Protein AF-A0A199W9S8-F1 (afdb_monomer_lite)

InterPro domains:
  IPR004839 Aminotransferase, class I/classII, large domain [PF00155] (69-125)
  IPR015421 Pyridoxal phosphate-dependent transferase, major domain [G3DSA:3.40.640.10] (57-126)
  IPR015424 Pyridoxal phosphate-dependent transferase [SSF53383] (62-125)
  IPR050087 8-amino-7-oxononanoate synthase class-II [PTHR13693] (59-125)

Secondary structure (DSSP, 8-state):
-HHHHHHHHHHHHHHHHHHHH-TTHHHHHHHHHHHHHHHHHHHSPPP--------GGG-HHHHHHHHTT---S-TTTTT--HHHHHHHHHHHHHHT-S-----SSHHHHHHHHHHHH--TT-----

Radius of gyration: 25.1 Å; chains: 1; bounding box: 49×41×70 Å

Sequence (126 aa):
MMSALMNMTTALRDWVSALYDAPPTRHLVVEALLIVVILFQLTRKSYKPPKRPLTEKGSCIGSLEKYGVGSCGPRGFYGTIDVHLDCETKIAKF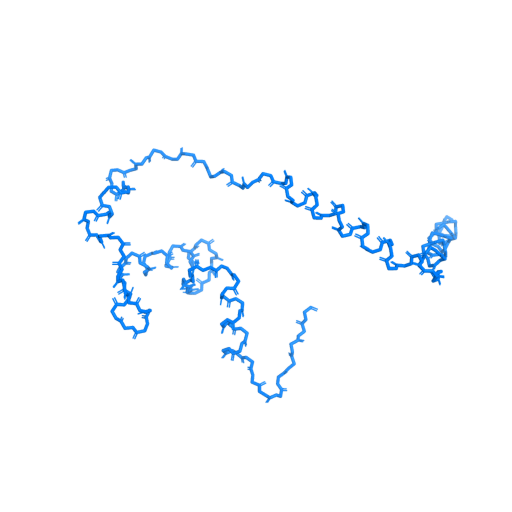LGTPDSILYSYGISAIFSVIPAFCKKGDIIVA

Foldseek 3Di:
DVVVVVVVVVVVVVVVVVCCPDPPRNVVVVVVVVVVVVVVVVPDDDDDDDDDPQDPCRDPVNCCVVQNPAQPDDPVPSRDDPVQQVVQVVVCVVVVHPTGHDDPDPVVCVVVVCVVPDDPPDDDDD

Organism: Ananas comosus (NCBI:txid4615)

Structure (mmCIF, N/CA/C/O backbone):
data_AF-A0A199W9S8-F1
#
_entry.id   AF-A0A199W9S8-F1
#
loop_
_atom_site.group_PDB
_atom_site.id
_atom_site.type_symbol
_atom_site.label_atom_id
_atom_site.label_alt_id
_atom_site.label_comp_id
_atom_site.label_asym_id
_atom_site.label_entity_id
_atom_site.label_seq_id
_atom_site.pdbx_PDB_ins_code
_atom_site.Cartn_x
_atom_site.Cartn_y
_atom_site.Cartn_z
_atom_site.occupancy
_atom_site.B_iso_or_equiv
_atom_site.auth_seq_id
_atom_site.auth_comp_id
_atom_site.auth_asym_id
_atom_site.auth_atom_id
_atom_site.pdbx_PDB_model_num
ATOM 1 N N . MET A 1 1 ? 2.255 24.447 -48.659 1.00 54.56 1 MET A N 1
ATOM 2 C CA . MET A 1 1 ? 2.181 24.718 -47.204 1.00 54.56 1 MET A CA 1
ATOM 3 C C . MET A 1 1 ? 2.802 23.601 -46.353 1.00 54.56 1 MET A C 1
ATOM 5 O O . MET A 1 1 ? 3.578 23.925 -45.468 1.00 54.56 1 MET A O 1
ATOM 9 N N . MET A 1 2 ? 2.575 22.308 -46.650 1.00 57.16 2 MET A N 1
ATOM 10 C CA . MET A 1 2 ? 3.177 21.179 -45.901 1.00 57.16 2 MET A CA 1
ATOM 11 C C . MET A 1 2 ? 4.716 21.085 -45.945 1.00 57.16 2 MET A C 1
ATOM 13 O O . MET A 1 2 ? 5.311 20.714 -44.944 1.00 57.16 2 MET A O 1
ATOM 17 N N . SER A 1 3 ? 5.381 21.465 -47.044 1.00 59.81 3 SER A N 1
ATOM 18 C CA . SER A 1 3 ? 6.852 21.361 -47.154 1.00 59.81 3 SER A CA 1
ATOM 19 C C . SER A 1 3 ? 7.614 22.328 -46.230 1.00 59.81 3 SER A C 1
ATOM 21 O O . SER A 1 3 ? 8.635 21.951 -45.668 1.00 59.81 3 SER A O 1
ATOM 23 N N . ALA A 1 4 ? 7.090 23.536 -45.991 1.00 66.50 4 ALA A N 1
ATOM 24 C CA . ALA A 1 4 ? 7.704 24.492 -45.065 1.00 66.50 4 ALA A CA 1
ATOM 25 C C . ALA A 1 4 ? 7.598 24.025 -43.602 1.00 66.50 4 ALA A C 1
ATOM 27 O O . ALA A 1 4 ? 8.540 24.178 -42.831 1.00 66.50 4 ALA A O 1
ATOM 28 N N . LEU A 1 5 ? 6.472 23.396 -43.245 1.00 60.00 5 LEU A N 1
ATOM 29 C CA . LEU A 1 5 ? 6.265 22.802 -41.925 1.00 60.00 5 LEU A CA 1
ATOM 30 C C . LEU A 1 5 ? 7.184 21.589 -41.717 1.00 60.00 5 LEU A C 1
ATOM 32 O O . LEU A 1 5 ? 7.808 21.462 -40.670 1.00 60.00 5 LEU A O 1
ATOM 36 N N . MET A 1 6 ? 7.325 20.744 -42.742 1.00 65.50 6 MET A N 1
ATOM 37 C CA . MET A 1 6 ? 8.177 19.555 -42.698 1.00 65.50 6 MET A CA 1
ATOM 38 C C . MET A 1 6 ? 9.660 19.932 -42.556 1.00 65.50 6 MET A C 1
ATOM 40 O O . MET A 1 6 ? 10.337 19.385 -41.690 1.00 65.50 6 MET A O 1
ATOM 44 N N . ASN A 1 7 ? 10.122 20.956 -43.282 1.00 69.75 7 ASN A N 1
ATOM 45 C CA . ASN A 1 7 ? 11.484 21.490 -43.160 1.00 69.75 7 ASN A CA 1
ATOM 46 C C . ASN A 1 7 ? 11.756 22.123 -41.789 1.00 69.75 7 ASN A C 1
ATOM 48 O O . ASN A 1 7 ? 12.857 22.012 -41.256 1.00 69.75 7 ASN A O 1
ATOM 52 N N . MET A 1 8 ? 10.753 22.775 -41.197 1.00 69.69 8 MET A N 1
ATOM 53 C CA . MET A 1 8 ? 10.871 23.337 -39.853 1.00 69.69 8 MET A CA 1
ATOM 54 C C . MET A 1 8 ? 10.956 22.229 -38.797 1.00 69.69 8 MET A C 1
ATOM 56 O O . MET A 1 8 ? 11.759 22.328 -37.875 1.00 69.69 8 MET A O 1
ATOM 60 N N . THR A 1 9 ? 10.197 21.140 -38.958 1.00 68.44 9 THR A N 1
ATOM 61 C CA . THR A 1 9 ? 10.270 19.981 -38.054 1.00 68.44 9 THR A CA 1
ATOM 62 C C . THR A 1 9 ? 11.562 19.180 -38.198 1.00 68.44 9 THR A C 1
ATOM 64 O O . THR A 1 9 ? 12.089 18.717 -37.188 1.00 68.44 9 THR A O 1
ATOM 67 N N . THR A 1 10 ? 12.106 19.035 -39.413 1.00 70.88 10 THR A N 1
ATOM 68 C CA . THR A 1 10 ? 13.396 18.361 -39.623 1.00 70.88 10 THR A CA 1
ATOM 69 C C . THR A 1 10 ? 14.541 19.216 -39.106 1.00 70.88 10 THR A C 1
ATOM 71 O O . THR A 1 10 ? 15.365 18.703 -38.367 1.00 70.88 10 THR A O 1
ATOM 74 N N . ALA A 1 11 ? 14.527 20.531 -39.348 1.00 72.81 11 ALA A N 1
ATOM 75 C CA . ALA A 1 11 ? 15.520 21.439 -38.779 1.00 72.81 11 ALA A CA 1
ATOM 76 C C . ALA A 1 11 ? 15.501 21.411 -37.2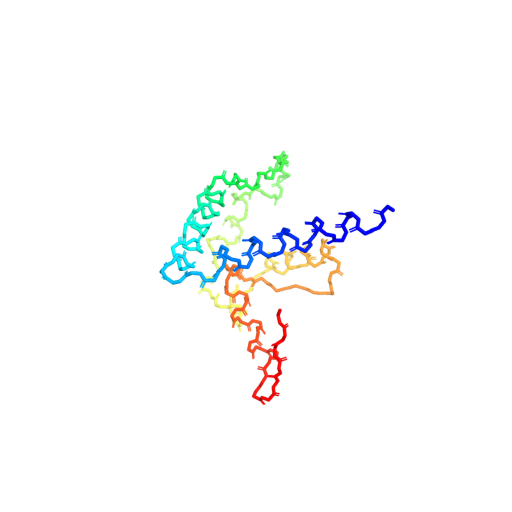44 1.00 72.81 11 ALA A C 1
ATOM 78 O O . ALA A 1 11 ? 16.550 21.347 -36.612 1.00 72.81 11 ALA A O 1
ATOM 79 N N . LEU A 1 12 ? 14.317 21.394 -36.625 1.00 71.31 12 LEU A N 1
ATOM 80 C CA . LEU A 1 12 ? 14.209 21.287 -35.172 1.00 71.31 12 LEU A CA 1
ATOM 81 C C . LEU A 1 12 ? 14.759 19.947 -34.662 1.00 71.31 12 LEU A C 1
ATOM 83 O O . LEU A 1 12 ? 15.473 19.913 -33.665 1.00 71.31 12 LEU A O 1
ATOM 87 N N . ARG A 1 13 ? 14.452 18.850 -35.362 1.00 71.38 13 ARG A N 1
ATOM 88 C CA . ARG A 1 13 ? 14.960 17.510 -35.049 1.00 71.38 13 ARG A CA 1
ATOM 89 C C . ARG A 1 13 ? 16.480 17.443 -35.166 1.00 71.38 13 ARG A C 1
ATOM 91 O O . ARG A 1 13 ? 17.098 16.892 -34.265 1.00 71.38 13 ARG A O 1
ATOM 98 N N . ASP A 1 14 ? 17.047 18.038 -36.210 1.00 73.38 14 ASP A N 1
ATOM 99 C CA . ASP A 1 14 ? 18.483 18.041 -36.493 1.00 73.38 14 ASP A CA 1
ATOM 100 C C . ASP A 1 14 ? 19.255 18.871 -35.458 1.00 73.38 14 ASP A C 1
ATOM 102 O O . ASP A 1 14 ? 20.302 18.447 -34.967 1.00 73.38 14 ASP A O 1
ATOM 106 N N . TRP A 1 15 ? 18.701 20.014 -35.041 1.00 66.69 15 TRP A N 1
ATOM 107 C CA . TRP A 1 15 ? 19.241 20.810 -33.935 1.00 66.69 15 TRP A CA 1
ATOM 108 C C . TRP A 1 15 ? 19.156 20.074 -32.595 1.00 66.69 15 TRP A C 1
ATOM 110 O O . TRP A 1 15 ? 20.112 20.096 -31.821 1.00 66.69 15 TRP A O 1
ATOM 120 N N . VAL A 1 16 ? 18.045 19.385 -32.323 1.00 67.31 16 VAL A N 1
ATOM 121 C CA . VAL A 1 16 ? 17.873 18.580 -31.104 1.00 67.31 16 VAL A CA 1
ATOM 122 C C . VAL A 1 16 ? 18.824 17.383 -31.100 1.00 67.31 16 VAL A C 1
ATOM 124 O O . VAL A 1 16 ? 19.431 17.105 -30.068 1.00 67.31 16 VAL A O 1
ATOM 127 N N . SER A 1 17 ? 19.014 16.705 -32.235 1.00 64.38 17 SER A N 1
ATOM 128 C CA . SER A 1 17 ? 19.970 15.602 -32.346 1.00 64.38 17 SER A CA 1
ATOM 129 C C . SER A 1 17 ? 21.414 16.081 -32.278 1.00 64.38 17 SER A C 1
ATOM 131 O O . SER A 1 17 ? 22.222 15.393 -31.676 1.00 64.38 17 SER A O 1
ATOM 133 N N . ALA A 1 18 ? 21.745 17.264 -32.801 1.00 66.50 18 ALA A N 1
ATOM 134 C CA . ALA A 1 18 ? 23.082 17.847 -32.670 1.00 66.50 18 ALA A CA 1
ATOM 135 C C . ALA A 1 18 ? 23.396 18.260 -31.222 1.00 66.50 18 ALA A C 1
ATOM 137 O O . ALA A 1 18 ? 24.511 18.052 -30.745 1.00 66.50 18 ALA A O 1
ATOM 138 N N . LEU A 1 19 ? 22.399 18.780 -30.496 1.00 59.41 19 LEU A N 1
ATOM 139 C CA . LEU A 1 19 ? 22.496 19.025 -29.054 1.00 59.41 19 LEU A CA 1
ATOM 140 C C . LEU A 1 19 ? 22.634 17.710 -28.277 1.00 59.41 19 LEU A C 1
ATOM 142 O O . LEU A 1 19 ? 23.360 17.640 -27.284 1.00 59.41 19 LEU A O 1
ATOM 146 N N . TYR A 1 20 ? 21.943 16.668 -28.750 1.00 60.47 20 TYR A N 1
ATOM 147 C CA . TYR A 1 20 ? 22.085 15.325 -28.232 1.00 60.47 20 TYR A CA 1
ATOM 148 C C . TYR A 1 20 ? 23.442 14.743 -28.617 1.00 60.47 20 TYR A C 1
ATOM 150 O O . TYR A 1 20 ? 23.924 13.997 -27.806 1.00 60.47 20 TYR A O 1
ATOM 158 N N . ASP A 1 21 ? 24.113 15.054 -29.735 1.00 62.09 21 ASP A N 1
ATOM 159 C CA . ASP A 1 21 ? 25.205 14.200 -30.230 1.00 62.09 21 ASP A CA 1
ATOM 160 C C . ASP A 1 21 ? 26.627 14.405 -29.655 1.00 62.09 21 ASP A C 1
ATOM 162 O O . ASP A 1 21 ? 27.479 13.524 -29.798 1.00 62.09 21 ASP A O 1
ATOM 166 N N . ALA A 1 22 ? 26.891 15.484 -28.913 1.00 58.56 22 ALA A N 1
ATOM 167 C CA . ALA A 1 22 ? 28.236 15.817 -28.415 1.00 58.56 22 ALA A CA 1
ATOM 168 C C . ALA A 1 22 ? 28.613 15.154 -27.054 1.00 58.56 22 ALA A C 1
ATOM 170 O O . ALA A 1 22 ? 27.912 15.353 -26.055 1.00 58.56 22 ALA A O 1
ATOM 171 N N . PRO A 1 23 ? 29.735 14.404 -26.945 1.00 54.25 23 PRO A N 1
ATOM 172 C CA . PRO A 1 23 ? 30.319 13.990 -25.659 1.00 54.25 23 PRO A CA 1
ATOM 173 C C . PRO A 1 23 ? 31.341 15.056 -25.205 1.00 54.25 23 PRO A C 1
ATOM 175 O O . PRO A 1 23 ? 32.243 15.350 -25.988 1.00 54.25 23 PRO A O 1
ATOM 178 N N . PRO A 1 24 ? 31.230 15.708 -24.021 1.00 58.00 24 PRO A N 1
ATOM 179 C CA . PRO A 1 24 ? 30.727 15.263 -22.711 1.00 58.00 24 PRO A CA 1
ATOM 180 C C . PRO A 1 24 ? 29.398 15.925 -22.280 1.00 58.00 24 PRO A C 1
ATOM 182 O O . PRO A 1 24 ? 29.008 15.889 -21.112 1.00 58.00 24 PRO A O 1
ATOM 185 N N . THR A 1 25 ? 28.693 16.555 -23.217 1.00 62.12 25 THR A N 1
ATOM 186 C CA . THR A 1 25 ? 27.561 17.449 -22.949 1.00 62.12 25 THR A CA 1
ATOM 187 C C . THR A 1 25 ? 26.253 16.707 -22.666 1.00 62.12 25 THR A C 1
ATOM 189 O O . THR A 1 25 ? 25.457 17.194 -21.870 1.00 62.12 25 THR A O 1
ATOM 192 N N . ARG A 1 26 ? 26.033 15.501 -23.219 1.00 67.81 26 ARG A N 1
ATOM 193 C CA . ARG A 1 26 ? 24.802 14.708 -22.979 1.00 67.81 26 ARG A CA 1
ATOM 194 C C . ARG A 1 26 ? 24.523 14.422 -21.506 1.00 67.81 26 ARG A C 1
ATOM 196 O O . ARG A 1 26 ? 23.411 14.640 -21.039 1.00 67.81 26 ARG A O 1
ATOM 203 N N . HIS A 1 27 ? 25.525 13.913 -20.790 1.00 70.12 27 HIS A N 1
ATOM 204 C CA . HIS A 1 27 ? 25.365 13.516 -19.391 1.00 70.12 27 HIS A CA 1
ATOM 205 C C . HIS A 1 27 ? 25.080 14.738 -18.516 1.00 70.12 27 HIS A C 1
ATOM 207 O O . HIS A 1 27 ? 24.140 14.726 -17.731 1.00 70.12 27 HIS A O 1
ATOM 213 N N . LEU A 1 28 ? 25.824 15.827 -18.737 1.00 72.50 28 LEU A N 1
ATOM 214 C CA . LEU A 1 28 ? 25.653 17.087 -18.013 1.00 72.50 28 LEU A CA 1
ATOM 215 C C . LEU A 1 28 ? 24.296 17.744 -18.296 1.00 72.50 28 LEU A C 1
ATOM 217 O O . LEU A 1 28 ? 23.690 18.305 -17.389 1.00 72.50 28 LEU A O 1
ATOM 221 N N . VAL A 1 29 ? 23.790 17.652 -19.529 1.00 79.69 29 VAL A N 1
ATOM 222 C CA . VAL A 1 29 ? 22.463 18.172 -19.893 1.00 79.69 29 VAL A CA 1
ATOM 223 C C . VAL A 1 29 ? 21.351 17.358 -19.230 1.00 79.69 29 VAL A C 1
ATOM 225 O O . VAL A 1 29 ? 20.426 17.946 -18.672 1.00 79.69 29 VAL A O 1
ATOM 228 N N . VAL A 1 30 ? 21.438 16.023 -19.241 1.00 79.00 30 VAL A N 1
ATOM 229 C CA . VAL A 1 30 ? 20.450 15.154 -18.573 1.00 79.00 30 VAL A CA 1
ATOM 230 C C . VAL A 1 30 ? 20.476 15.359 -17.058 1.00 79.00 30 VAL A C 1
ATOM 232 O O . VAL A 1 30 ? 19.421 15.464 -16.436 1.00 79.00 30 VAL A O 1
ATOM 235 N N . GLU A 1 31 ? 21.664 15.474 -16.468 1.00 81.12 31 GLU A N 1
ATOM 236 C CA . GLU A 1 31 ? 21.854 15.708 -15.036 1.00 81.12 31 GLU A CA 1
ATOM 237 C C . GLU A 1 31 ? 21.338 17.090 -14.608 1.00 81.12 31 GLU A C 1
ATOM 239 O O . GLU A 1 31 ? 20.583 17.192 -13.642 1.00 81.12 31 GLU A O 1
ATOM 244 N N . ALA A 1 32 ? 21.630 18.145 -15.376 1.00 85.94 32 ALA A N 1
ATOM 245 C CA . ALA A 1 32 ? 21.085 19.479 -15.130 1.00 85.94 32 ALA A CA 1
ATOM 246 C C . ALA A 1 32 ? 19.552 19.505 -15.253 1.00 85.94 32 ALA A C 1
ATOM 248 O O . ALA A 1 32 ? 18.874 20.112 -14.423 1.00 85.94 32 ALA A O 1
ATOM 249 N N . LEU A 1 33 ? 18.986 18.810 -16.244 1.00 87.25 33 LEU A N 1
ATOM 250 C CA . LEU A 1 33 ? 17.537 18.716 -16.426 1.00 87.25 33 LEU A CA 1
ATOM 251 C C . LEU A 1 33 ? 16.881 17.941 -15.274 1.00 87.25 33 LEU A C 1
ATOM 253 O O . LEU A 1 33 ? 15.853 18.377 -14.755 1.00 87.25 33 LEU A O 1
ATOM 257 N N . LEU A 1 34 ? 17.500 16.851 -14.810 1.00 86.12 34 LEU A N 1
ATOM 258 C CA . LEU A 1 34 ? 17.064 16.115 -13.620 1.00 86.12 34 LEU A CA 1
ATOM 259 C C . LEU A 1 34 ? 17.092 16.993 -12.368 1.00 86.12 34 LEU A C 1
ATOM 261 O O . LEU A 1 34 ? 16.108 17.010 -11.633 1.00 86.12 34 LEU A O 1
ATOM 265 N N . ILE A 1 35 ? 18.161 17.760 -12.142 1.00 88.38 35 ILE A N 1
ATOM 266 C CA . ILE A 1 35 ? 18.257 18.679 -10.998 1.00 88.38 35 ILE A CA 1
ATOM 267 C C . ILE A 1 35 ? 17.149 19.737 -11.059 1.00 88.38 35 ILE A C 1
ATOM 269 O O . ILE A 1 35 ? 16.480 19.981 -10.054 1.00 88.38 35 ILE A O 1
ATOM 273 N N . VAL A 1 36 ? 16.890 20.320 -12.234 1.00 91.88 36 VAL A N 1
ATOM 274 C CA . VAL A 1 36 ? 15.800 21.292 -12.429 1.00 91.88 36 VAL A CA 1
ATOM 275 C C . VAL A 1 36 ? 14.436 20.660 -12.146 1.00 91.88 36 VAL A C 1
ATOM 277 O O . VAL A 1 36 ? 13.623 21.251 -11.433 1.00 91.88 36 VAL A O 1
ATOM 280 N N . VAL A 1 37 ? 14.183 19.446 -12.643 1.00 89.81 37 VAL A N 1
ATOM 281 C CA . VAL A 1 37 ? 12.927 18.727 -12.388 1.00 89.81 37 VAL A CA 1
ATOM 282 C C . VAL A 1 37 ? 12.794 18.354 -10.914 1.00 89.81 37 VAL A C 1
ATOM 284 O O . VAL A 1 37 ? 11.707 18.497 -10.368 1.00 89.81 37 VAL A O 1
ATOM 287 N N . ILE A 1 38 ? 13.861 17.929 -10.236 1.00 90.06 38 ILE A N 1
ATOM 288 C CA . ILE A 1 38 ? 13.834 17.615 -8.800 1.00 90.06 38 ILE A CA 1
ATOM 289 C C . ILE A 1 38 ? 13.528 18.876 -7.992 1.00 90.06 38 ILE A C 1
ATOM 291 O O . ILE A 1 38 ? 12.624 18.849 -7.161 1.00 90.06 38 ILE A O 1
ATOM 295 N N . LEU A 1 39 ? 14.198 19.997 -8.269 1.00 89.12 39 LEU A N 1
ATOM 296 C CA . LEU A 1 39 ? 13.899 21.282 -7.628 1.00 89.12 39 LEU A CA 1
ATOM 297 C C . LEU A 1 39 ? 12.446 21.715 -7.889 1.00 89.12 39 LEU A C 1
ATOM 299 O O . LEU A 1 39 ? 11.752 22.176 -6.981 1.00 89.12 39 LEU A O 1
ATOM 303 N N . PHE A 1 40 ? 11.938 21.495 -9.100 1.00 89.06 40 PHE A N 1
ATOM 304 C CA . PHE A 1 40 ? 10.537 21.741 -9.431 1.00 89.06 40 PHE A CA 1
ATOM 305 C C . PHE A 1 40 ? 9.574 20.798 -8.684 1.00 89.06 40 PHE A C 1
ATOM 307 O O . PHE A 1 40 ? 8.549 21.232 -8.164 1.00 89.06 40 PHE A O 1
ATOM 314 N N . GLN A 1 41 ? 9.903 19.512 -8.563 1.00 86.44 41 GLN A N 1
ATOM 315 C CA . GLN A 1 41 ? 9.105 18.541 -7.812 1.00 86.44 41 GLN A CA 1
ATOM 316 C C . GLN A 1 41 ? 9.087 18.866 -6.315 1.00 86.44 41 GLN A C 1
ATOM 318 O O . GLN A 1 41 ? 8.025 18.791 -5.700 1.00 86.44 41 GLN A O 1
ATOM 323 N N . LEU A 1 42 ? 10.220 19.291 -5.746 1.00 85.06 42 LEU A N 1
ATOM 324 C CA . LEU A 1 42 ? 10.335 19.703 -4.343 1.00 85.06 42 LEU A CA 1
ATOM 325 C C . LEU A 1 42 ? 9.527 20.972 -4.030 1.00 85.06 42 LEU A C 1
ATOM 327 O O . LEU A 1 42 ? 9.104 21.163 -2.891 1.00 85.06 42 LEU A O 1
ATOM 331 N N . THR A 1 43 ? 9.274 21.829 -5.024 1.00 84.81 43 THR A N 1
ATOM 332 C CA . THR A 1 43 ? 8.473 23.055 -4.852 1.00 84.81 43 THR A CA 1
ATOM 333 C C . THR A 1 43 ? 6.970 22.841 -5.044 1.00 84.81 43 THR A C 1
ATOM 335 O O . THR A 1 43 ? 6.179 23.719 -4.676 1.00 84.81 43 THR A O 1
ATOM 338 N N . ARG A 1 44 ? 6.526 21.677 -5.548 1.00 84.06 44 ARG A N 1
ATOM 339 C CA . ARG A 1 44 ? 5.091 21.371 -5.632 1.00 84.06 44 ARG A CA 1
ATOM 340 C C . ARG A 1 44 ? 4.514 21.213 -4.226 1.00 84.06 44 ARG A C 1
ATOM 342 O O . ARG A 1 44 ? 4.872 20.310 -3.476 1.00 84.06 44 ARG A O 1
ATOM 349 N N . LYS A 1 45 ? 3.572 22.086 -3.865 1.00 74.12 45 LYS A N 1
ATOM 350 C CA . LYS A 1 45 ? 2.842 21.971 -2.597 1.00 74.12 45 LYS A CA 1
ATOM 351 C C . LYS A 1 45 ? 2.026 20.678 -2.596 1.00 74.12 45 LYS A C 1
ATOM 353 O O . LYS A 1 45 ? 1.268 20.426 -3.529 1.00 74.12 45 LYS A O 1
ATOM 358 N N . SER A 1 46 ? 2.162 19.896 -1.527 1.00 77.50 46 SER A N 1
ATOM 359 C CA . SER A 1 46 ? 1.346 18.700 -1.317 1.00 77.50 46 SER A CA 1
ATOM 360 C C . SER A 1 46 ? -0.139 19.065 -1.296 1.00 77.50 46 SER A C 1
ATOM 362 O O . SER A 1 46 ? -0.522 20.120 -0.773 1.00 77.50 46 SER A O 1
ATOM 364 N N . TYR A 1 47 ? -0.968 18.206 -1.889 1.00 79.88 47 TYR A N 1
ATOM 365 C CA . TYR A 1 47 ? -2.412 18.392 -1.939 1.00 79.88 47 TYR A CA 1
ATOM 366 C C . TYR A 1 47 ? -2.967 18.587 -0.523 1.00 79.88 47 TYR A C 1
ATOM 368 O O . TYR A 1 47 ? -2.744 17.765 0.366 1.00 79.88 47 TYR A O 1
ATOM 376 N N . LYS A 1 48 ? -3.689 19.690 -0.307 1.00 80.62 48 LYS A N 1
ATOM 377 C CA . LYS A 1 48 ? -4.356 19.968 0.967 1.00 80.62 48 LYS A CA 1
ATOM 378 C C . LYS A 1 48 ? -5.825 19.576 0.836 1.00 80.62 48 LYS A C 1
ATOM 380 O O . LYS A 1 48 ? -6.546 20.257 0.106 1.00 80.62 48 LYS A O 1
ATOM 385 N N . PRO A 1 49 ? -6.283 18.509 1.511 1.00 75.06 49 PRO A N 1
ATOM 386 C CA . PRO A 1 49 ? -7.680 18.121 1.440 1.00 75.06 49 PRO A CA 1
ATOM 387 C C . PRO A 1 49 ? -8.577 19.215 2.048 1.00 75.06 49 PRO A C 1
ATOM 389 O O . PRO A 1 49 ? -8.164 19.902 2.991 1.00 75.06 49 PRO A O 1
ATOM 392 N N . PRO A 1 50 ? -9.808 19.391 1.537 1.00 79.06 50 PRO A N 1
ATOM 393 C CA . PRO A 1 50 ? -10.763 20.331 2.110 1.00 79.06 50 PRO A CA 1
ATOM 394 C C . PRO A 1 50 ? -11.101 19.931 3.554 1.00 79.06 50 PRO A C 1
ATOM 396 O O . PRO A 1 50 ? -11.398 18.767 3.831 1.00 79.06 50 PRO A O 1
ATOM 399 N N . LYS A 1 51 ? -11.064 20.897 4.481 1.00 69.31 51 LYS A N 1
ATOM 400 C CA . LYS A 1 51 ? -11.405 20.678 5.894 1.00 69.31 51 LYS A CA 1
ATOM 401 C C . LYS A 1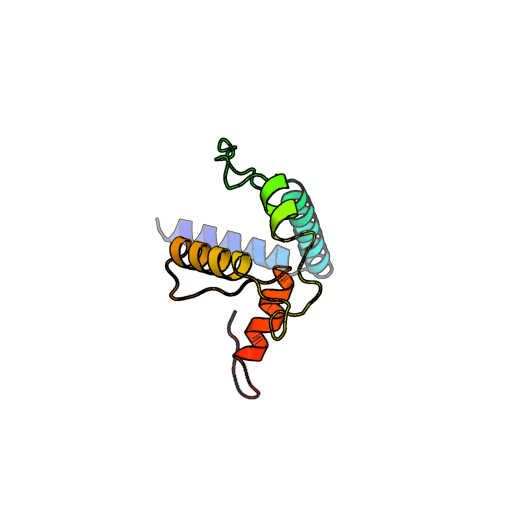 51 ? -12.909 20.439 6.012 1.00 69.31 51 LYS A C 1
ATOM 403 O O . LYS A 1 51 ? -13.695 21.375 5.908 1.00 69.31 51 LYS A O 1
ATOM 408 N N . ARG A 1 52 ? -13.310 19.186 6.206 1.00 68.69 52 ARG A N 1
ATOM 409 C CA . ARG A 1 52 ? -14.696 18.830 6.534 1.00 68.69 52 ARG A CA 1
ATOM 410 C C . ARG A 1 52 ? -14.873 18.944 8.054 1.00 68.69 52 ARG A C 1
ATOM 412 O O . ARG A 1 52 ? -13.934 18.580 8.767 1.00 68.69 52 ARG A O 1
ATOM 419 N N . PRO A 1 53 ? -16.014 19.440 8.568 1.00 65.19 53 PRO A N 1
ATOM 420 C CA . PRO A 1 53 ? -16.285 19.374 9.999 1.00 65.19 53 PRO A CA 1
ATOM 421 C C . PRO A 1 53 ? -16.232 17.904 10.422 1.00 65.19 53 PRO A C 1
ATOM 423 O O . PRO A 1 53 ? -16.834 17.048 9.771 1.00 65.19 53 PRO A O 1
ATOM 426 N N . LEU A 1 54 ? -15.446 17.609 11.459 1.00 63.41 54 LEU A N 1
ATOM 427 C CA . LEU A 1 54 ? -15.302 16.262 11.998 1.00 63.41 54 LEU A CA 1
ATOM 428 C C . LEU A 1 54 ? -16.677 15.831 12.506 1.00 63.41 54 LEU A C 1
ATOM 430 O O . LEU A 1 54 ? -17.126 16.285 13.553 1.00 63.41 54 LEU A O 1
ATOM 434 N N . THR A 1 55 ? -17.377 14.996 1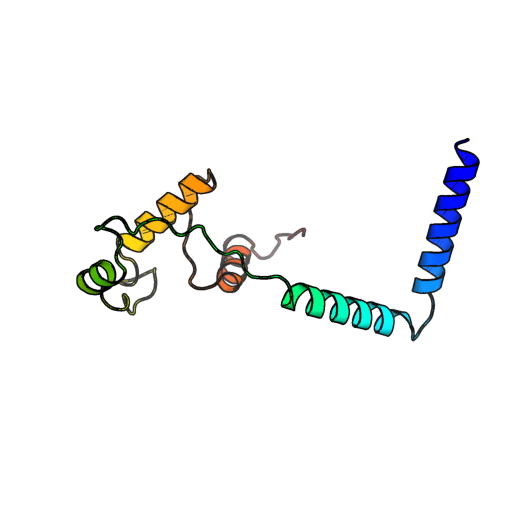1.742 1.00 57.38 55 THR A N 1
ATOM 435 C CA . THR A 1 55 ? -18.568 14.312 12.239 1.00 57.38 55 THR A CA 1
ATOM 436 C C . THR A 1 55 ? -18.152 13.574 13.511 1.00 57.38 55 THR A C 1
ATOM 438 O O . THR A 1 55 ? -17.120 12.909 13.513 1.00 57.38 55 THR A O 1
ATOM 441 N N . GLU A 1 56 ? -18.922 13.703 14.587 1.00 56.50 56 GLU A N 1
ATOM 442 C CA . GLU A 1 56 ? -18.598 13.286 15.966 1.00 56.50 56 GLU A CA 1
ATOM 443 C C . GLU A 1 56 ? -18.076 11.832 16.099 1.00 56.50 56 GLU A C 1
ATOM 445 O O . GLU A 1 56 ? -17.318 11.511 17.007 1.00 56.50 56 GLU A O 1
ATOM 450 N N . LYS A 1 57 ? -18.384 10.963 15.123 1.00 52.91 57 LYS A N 1
ATOM 451 C CA . LYS A 1 57 ? -17.906 9.570 15.010 1.00 52.91 57 LYS A CA 1
ATOM 452 C C . LYS A 1 57 ? -16.490 9.390 14.426 1.00 52.91 57 LYS A C 1
ATOM 454 O O . LYS A 1 57 ? -15.989 8.272 14.417 1.00 52.91 57 LYS A O 1
ATOM 459 N N . GLY A 1 58 ? -15.856 10.446 13.915 1.00 57.22 58 GLY A N 1
ATOM 460 C CA . GLY A 1 58 ? -14.560 10.418 13.215 1.00 57.22 58 GLY A CA 1
ATOM 461 C C . GLY A 1 58 ? -13.455 11.235 13.891 1.00 57.22 58 GLY A C 1
ATOM 462 O O . GLY A 1 58 ? -12.492 11.619 13.231 1.00 57.22 58 GLY A O 1
ATOM 463 N N . SER A 1 59 ? -13.603 11.554 15.179 1.00 72.81 59 SER A N 1
ATOM 464 C CA . SER A 1 59 ? -12.549 12.222 15.947 1.00 72.81 59 SER A CA 1
ATOM 465 C C . SER A 1 59 ? -11.340 11.295 16.106 1.00 72.81 59 SER A C 1
ATOM 467 O O . SER A 1 59 ? -11.494 10.119 16.446 1.00 72.81 59 SER A O 1
ATOM 469 N N . CYS A 1 60 ? -10.128 11.828 15.907 1.00 80.94 60 CYS A N 1
ATOM 470 C CA . CYS A 1 60 ? -8.883 11.105 16.185 1.00 80.94 60 CYS A CA 1
ATOM 471 C C . CYS A 1 60 ? -8.876 10.531 17.610 1.00 80.94 60 CYS A C 1
ATOM 473 O O . CYS A 1 60 ? -8.372 9.434 17.817 1.00 80.94 60 CYS A O 1
ATOM 475 N N . ILE A 1 61 ? -9.489 11.244 18.563 1.00 86.81 61 ILE A N 1
ATOM 476 C CA . ILE A 1 61 ? -9.596 10.832 19.967 1.00 86.81 61 ILE A CA 1
ATOM 477 C C . ILE A 1 61 ? -10.444 9.564 20.093 1.00 86.81 61 ILE A C 1
ATOM 479 O O . ILE A 1 61 ? -9.965 8.576 20.631 1.00 86.81 61 ILE A O 1
ATOM 483 N N . GLY A 1 62 ? -11.646 9.538 19.508 1.00 88.00 62 GLY A N 1
ATOM 484 C CA . GLY A 1 62 ? -12.518 8.359 19.574 1.00 88.00 62 GLY A CA 1
ATOM 485 C C . GLY A 1 62 ? -11.925 7.129 18.876 1.00 88.00 62 GLY A C 1
ATOM 486 O O . GLY A 1 62 ? -12.139 5.999 19.308 1.00 88.00 62 GLY A O 1
ATOM 487 N N . SER A 1 63 ? -11.122 7.336 17.825 1.00 87.38 63 SER A N 1
ATOM 488 C CA . SER A 1 63 ? -10.374 6.239 17.193 1.00 87.38 63 SER A CA 1
ATOM 489 C C . SER A 1 63 ? -9.273 5.707 18.111 1.00 87.38 63 SER A C 1
ATOM 491 O O . SER A 1 63 ? -9.099 4.495 18.204 1.00 87.38 63 SER A O 1
ATOM 493 N N . LEU A 1 64 ? -8.566 6.592 18.818 1.00 89.81 64 LEU A N 1
ATOM 494 C CA . LEU A 1 64 ? -7.514 6.217 19.762 1.00 89.81 64 LEU A CA 1
ATOM 495 C C . LEU A 1 64 ? -8.080 5.510 21.002 1.00 89.81 64 LEU A C 1
ATOM 497 O O . LEU A 1 64 ? -7.495 4.540 21.467 1.00 89.81 64 LEU A O 1
ATOM 501 N N . GLU A 1 65 ? -9.232 5.954 21.507 1.00 91.94 65 GLU A N 1
ATOM 502 C CA . GLU A 1 65 ? -9.929 5.318 22.633 1.00 91.94 65 GLU A CA 1
ATOM 503 C C . GLU A 1 65 ? -10.425 3.911 22.279 1.00 91.94 65 GLU A C 1
ATOM 505 O O . GLU A 1 65 ? -10.322 2.998 23.095 1.00 91.94 65 GLU A O 1
ATOM 510 N N . LYS A 1 66 ? -10.935 3.717 21.054 1.00 90.44 66 LYS A N 1
ATOM 511 C CA . LYS A 1 66 ? -11.464 2.421 20.611 1.00 90.44 66 LYS A CA 1
ATOM 512 C C . LYS A 1 66 ? -10.375 1.443 20.159 1.00 90.44 66 LYS A C 1
ATOM 514 O O . LYS A 1 66 ? -10.472 0.255 20.452 1.00 90.44 66 LYS A O 1
ATOM 519 N N . TYR A 1 67 ? -9.383 1.916 19.407 1.00 89.81 67 TYR A N 1
ATOM 520 C CA . TYR A 1 67 ? -8.413 1.060 18.708 1.00 89.81 67 TYR A CA 1
ATOM 521 C C . TYR A 1 67 ? -6.979 1.184 19.227 1.00 89.81 67 TYR A C 1
ATOM 523 O O . TYR A 1 67 ? -6.105 0.429 18.800 1.00 89.81 67 TYR A O 1
ATOM 531 N N . GLY A 1 68 ? -6.717 2.115 20.143 1.00 90.44 68 GLY A N 1
ATOM 532 C CA . GLY A 1 68 ? -5.376 2.384 20.642 1.00 90.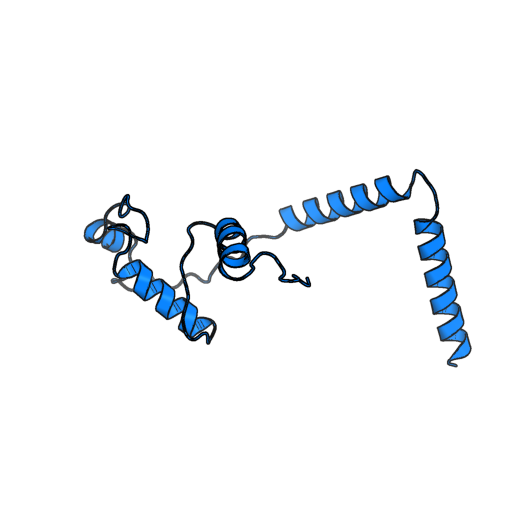44 68 GLY A CA 1
ATOM 533 C C . GLY A 1 68 ? -4.457 2.980 19.574 1.00 90.44 68 GLY A C 1
ATOM 534 O O . GLY A 1 68 ? -4.890 3.598 18.603 1.00 90.44 68 GLY A O 1
ATOM 535 N N . VAL A 1 69 ? -3.151 2.794 19.769 1.00 90.88 69 VAL A N 1
ATOM 536 C CA . VAL A 1 69 ? -2.096 3.342 18.895 1.00 90.88 69 VAL A CA 1
ATOM 537 C C . VAL A 1 69 ? -1.789 2.465 17.675 1.00 90.88 69 VAL A C 1
ATOM 539 O O . VAL A 1 69 ? -1.023 2.873 16.804 1.00 90.88 69 VAL A O 1
ATOM 542 N N . GLY A 1 70 ? -2.369 1.264 17.604 1.00 86.69 70 GLY A N 1
ATOM 543 C CA . GLY A 1 70 ? -2.150 0.300 16.529 1.00 86.69 70 GLY A CA 1
ATOM 544 C C . GLY A 1 70 ? -2.247 -1.148 17.007 1.00 86.69 70 GLY A C 1
ATOM 545 O O . GLY A 1 70 ? -2.271 -1.424 18.202 1.00 86.69 70 GLY A O 1
ATOM 546 N N . SER A 1 71 ? -2.286 -2.085 16.058 1.00 88.75 71 SER A N 1
ATOM 547 C CA . SER A 1 71 ? -2.431 -3.524 16.327 1.00 88.75 71 SER A CA 1
ATOM 548 C C . SER A 1 71 ? -1.123 -4.232 16.700 1.00 88.75 71 SER A C 1
ATOM 550 O O . SER A 1 71 ? -1.159 -5.368 17.161 1.00 88.75 71 SER A O 1
ATOM 552 N N . CYS A 1 72 ? 0.034 -3.593 16.479 1.00 88.12 72 CYS A N 1
ATOM 553 C CA . CYS A 1 72 ? 1.373 -4.169 16.684 1.00 88.12 72 CYS A CA 1
ATOM 554 C C . CYS A 1 72 ? 1.598 -5.533 15.993 1.00 88.12 72 CYS A C 1
ATOM 556 O O . CYS A 1 72 ? 2.507 -6.274 16.365 1.00 88.12 72 CYS A O 1
ATOM 558 N N . GLY A 1 73 ? 0.792 -5.869 14.981 1.00 89.62 73 GLY A N 1
ATOM 559 C CA . GLY A 1 73 ? 0.825 -7.152 14.288 1.00 89.62 73 GLY A CA 1
ATOM 560 C C . GLY A 1 73 ? 0.820 -6.988 12.768 1.00 89.62 73 GLY A C 1
ATOM 561 O O . GLY A 1 73 ? 0.314 -5.990 12.250 1.00 89.62 73 GLY A O 1
ATOM 562 N N . PRO A 1 74 ? 1.364 -7.961 12.020 1.00 91.19 74 PRO A N 1
ATOM 563 C CA . PRO A 1 74 ? 1.270 -7.967 10.567 1.00 91.19 74 PRO A CA 1
ATOM 564 C C . PRO A 1 74 ? -0.159 -8.297 10.110 1.00 91.19 74 PRO A C 1
ATOM 566 O O . PRO A 1 74 ? -0.909 -8.993 10.799 1.00 91.19 74 PRO A O 1
ATOM 569 N N . ARG A 1 75 ? -0.519 -7.856 8.898 1.00 89.19 75 ARG A N 1
ATOM 570 C CA . ARG A 1 75 ? -1.857 -8.061 8.303 1.00 89.19 75 ARG A CA 1
ATOM 571 C C . ARG A 1 75 ? -2.301 -9.529 8.239 1.00 89.19 75 ARG A C 1
ATOM 573 O O . ARG A 1 75 ? -3.491 -9.788 8.361 1.00 89.19 75 ARG A O 1
ATOM 580 N N . GLY A 1 76 ? -1.363 -10.468 8.080 1.00 88.50 76 GLY A N 1
ATOM 581 C CA . GLY A 1 76 ? -1.635 -11.912 8.014 1.00 88.50 76 GLY A CA 1
ATOM 582 C C . GLY A 1 76 ? -1.892 -12.595 9.364 1.00 88.50 76 GLY A C 1
ATOM 583 O O . GLY A 1 76 ? -2.095 -13.803 9.399 1.00 88.50 76 GLY A O 1
ATOM 584 N N . PHE A 1 77 ? -1.851 -11.850 10.469 1.00 87.38 77 PHE A N 1
ATOM 585 C CA . PHE A 1 77 ? -2.116 -12.364 11.813 1.00 87.38 77 PHE A CA 1
ATOM 586 C C . PHE A 1 77 ? -3.096 -11.426 12.535 1.00 87.38 77 PHE A C 1
ATOM 588 O O . PHE A 1 77 ? -4.054 -10.954 11.929 1.00 87.38 77 PHE A O 1
ATOM 595 N N . TYR A 1 78 ? -2.849 -11.080 13.800 1.00 89.06 78 TYR A N 1
ATOM 596 C CA . TYR A 1 78 ? -3.678 -10.143 14.573 1.00 89.06 78 TYR A CA 1
ATOM 597 C C . TYR A 1 78 ? -3.478 -8.655 14.215 1.00 89.06 78 TYR A C 1
ATOM 599 O O . TYR A 1 78 ? -3.855 -7.774 14.981 1.00 89.06 78 TYR A O 1
ATOM 607 N N . GLY A 1 79 ? -2.876 -8.345 13.063 1.00 91.56 79 GLY A N 1
ATOM 608 C CA . GLY A 1 79 ? -2.641 -6.967 12.625 1.00 91.56 79 GLY A CA 1
ATOM 609 C C . GLY A 1 79 ? -3.845 -6.280 11.985 1.00 91.56 79 GLY A C 1
ATOM 610 O O . GLY A 1 79 ? -3.879 -5.053 11.889 1.00 91.56 79 GLY A O 1
ATOM 611 N N . THR A 1 80 ? -4.820 -7.065 11.533 1.00 93.81 80 THR A N 1
ATOM 612 C CA . THR A 1 80 ? -5.988 -6.606 10.780 1.00 93.81 80 THR A CA 1
ATOM 613 C C . THR A 1 80 ? -7.172 -6.355 11.704 1.00 93.81 80 THR A C 1
ATOM 615 O O . THR A 1 80 ? -7.666 -7.279 12.338 1.00 93.81 80 THR A O 1
ATOM 618 N N . ILE A 1 81 ? -7.661 -5.115 11.725 1.00 92.25 81 ILE A N 1
ATOM 619 C CA . ILE A 1 81 ? -8.866 -4.709 12.466 1.00 92.25 81 ILE A CA 1
ATOM 620 C C . ILE A 1 81 ? -9.896 -4.069 11.526 1.00 92.25 81 ILE A C 1
ATOM 622 O O . ILE A 1 81 ? -9.554 -3.662 10.414 1.00 92.25 81 ILE A O 1
ATOM 626 N N . ASP A 1 82 ? -11.144 -3.975 11.982 1.00 92.69 82 ASP A N 1
ATOM 627 C CA . ASP A 1 82 ? -12.313 -3.471 11.240 1.00 92.69 82 ASP A CA 1
ATOM 628 C C . ASP A 1 82 ? -12.068 -2.148 10.485 1.00 92.69 82 ASP A C 1
ATOM 630 O O . ASP A 1 82 ? -12.452 -2.035 9.321 1.00 92.69 82 ASP A O 1
ATOM 634 N N . VAL A 1 83 ? -11.363 -1.180 11.080 1.00 91.31 83 VAL A N 1
ATOM 635 C CA . VAL A 1 83 ? -11.045 0.105 10.422 1.00 91.31 83 VAL A CA 1
ATOM 636 C C . VAL A 1 83 ? -10.184 -0.035 9.169 1.00 91.31 83 VAL A C 1
ATOM 638 O O . VAL A 1 83 ? -10.310 0.786 8.261 1.00 91.31 83 VAL A O 1
ATOM 641 N N . HIS A 1 84 ? -9.338 -1.067 9.080 1.00 93.62 84 HIS A N 1
ATOM 642 C CA . HIS A 1 84 ? -8.552 -1.321 7.870 1.00 93.62 84 HIS A CA 1
ATOM 643 C C . HIS A 1 84 ? -9.467 -1.776 6.729 1.00 93.62 84 HIS A C 1
ATOM 645 O O . HIS A 1 84 ? -9.382 -1.231 5.633 1.00 93.62 84 HIS A O 1
ATOM 651 N N . LEU A 1 85 ? -10.387 -2.705 7.012 1.00 94.19 85 LEU A N 1
ATOM 652 C CA . LEU A 1 85 ? -11.325 -3.257 6.026 1.00 94.19 85 LEU A CA 1
ATOM 653 C C . LEU A 1 85 ? -12.341 -2.206 5.548 1.00 94.19 85 LEU A C 1
ATOM 655 O O . LEU A 1 85 ? -12.677 -2.137 4.364 1.00 94.19 85 LEU A O 1
ATOM 659 N N . ASP A 1 86 ? -12.813 -1.347 6.457 1.00 93.69 86 ASP A N 1
ATOM 660 C CA . ASP A 1 86 ? -13.696 -0.227 6.113 1.00 93.69 86 ASP A CA 1
ATOM 661 C C . ASP A 1 86 ? -12.973 0.814 5.236 1.00 93.69 86 ASP A C 1
ATOM 663 O O . ASP A 1 86 ? -13.543 1.338 4.276 1.00 93.69 86 ASP A O 1
ATOM 667 N N . CYS A 1 87 ? -11.690 1.079 5.510 1.00 92.56 87 CYS A N 1
ATOM 668 C CA . CYS A 1 87 ? -10.855 1.941 4.672 1.00 92.56 87 CYS A CA 1
ATOM 669 C C . CYS A 1 87 ? -10.669 1.355 3.262 1.00 92.56 87 CYS A C 1
ATOM 671 O O . CYS A 1 87 ? -10.933 2.045 2.276 1.00 92.56 87 CYS A O 1
ATOM 673 N N . GLU A 1 88 ? -10.301 0.075 3.165 1.00 96.00 88 GLU A N 1
ATOM 674 C CA . GLU A 1 88 ? -10.150 -0.655 1.898 1.00 96.00 88 GLU A CA 1
ATOM 675 C C . GLU A 1 88 ? -11.452 -0.628 1.078 1.00 96.00 88 GLU A C 1
ATOM 677 O O . GLU A 1 88 ? -11.454 -0.275 -0.102 1.00 96.00 88 GLU A O 1
ATOM 682 N N . THR A 1 89 ? -12.597 -0.867 1.715 1.00 97.00 89 THR A N 1
ATOM 683 C CA . THR A 1 89 ? -13.903 -0.815 1.040 1.00 97.00 89 THR A CA 1
ATOM 684 C C . THR A 1 89 ? -14.220 0.583 0.496 1.00 97.00 89 THR A C 1
ATOM 686 O O . THR A 1 89 ? -14.756 0.725 -0.607 1.00 97.00 89 THR A O 1
ATOM 689 N N . LYS A 1 90 ? -13.911 1.646 1.251 1.00 95.44 90 LYS A N 1
ATOM 690 C CA . LYS A 1 90 ? -14.134 3.035 0.808 1.00 95.44 90 LYS A CA 1
ATOM 691 C C . LYS A 1 90 ? -13.223 3.415 -0.353 1.00 95.44 90 LYS A C 1
ATOM 693 O O . LYS A 1 90 ? -13.685 4.090 -1.272 1.00 95.44 90 LYS A O 1
ATOM 698 N N . ILE A 1 91 ? -11.963 2.984 -0.320 1.00 95.94 91 ILE A N 1
ATOM 699 C CA . ILE A 1 91 ? -11.002 3.217 -1.403 1.00 95.94 91 ILE A CA 1
ATOM 700 C C . ILE A 1 91 ? -11.446 2.478 -2.668 1.00 95.94 91 ILE A C 1
ATOM 702 O O . ILE A 1 91 ? -11.512 3.098 -3.728 1.00 95.94 91 ILE A O 1
ATOM 706 N N . ALA A 1 92 ? -11.833 1.204 -2.553 1.00 97.31 92 ALA A N 1
ATOM 707 C CA . ALA A 1 92 ? -12.329 0.413 -3.678 1.00 97.31 92 ALA A CA 1
ATOM 708 C C . ALA A 1 92 ? -13.556 1.068 -4.333 1.00 97.31 92 ALA A C 1
ATOM 710 O O . ALA A 1 92 ? -13.588 1.277 -5.545 1.00 97.31 92 ALA A O 1
ATOM 711 N N . LYS A 1 93 ? -14.524 1.521 -3.522 1.00 97.31 93 LYS A N 1
ATOM 712 C CA . LYS A 1 93 ? -15.699 2.269 -4.003 1.00 97.31 93 LYS A CA 1
ATOM 713 C C . LYS A 1 93 ? -15.335 3.595 -4.669 1.00 97.31 93 LYS A C 1
ATOM 715 O O . LYS A 1 9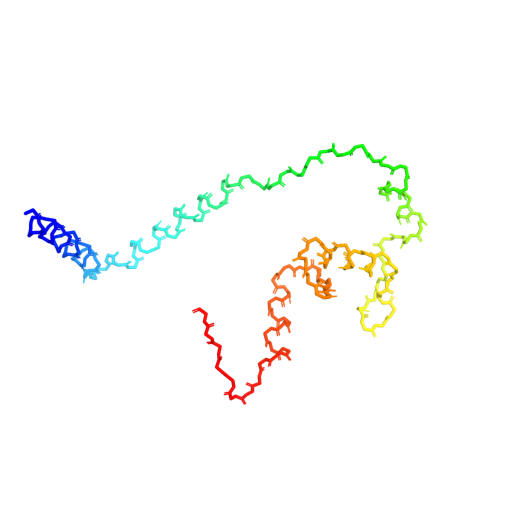3 ? -15.950 3.952 -5.667 1.00 97.31 93 LYS A O 1
ATOM 720 N N . PHE A 1 94 ? -14.367 4.328 -4.120 1.00 95.88 94 PHE A N 1
ATOM 721 C CA . PHE A 1 94 ? -13.917 5.601 -4.685 1.00 95.88 94 PHE A CA 1
ATOM 722 C C . PHE A 1 94 ? -13.233 5.419 -6.047 1.00 95.88 94 PHE A C 1
ATOM 724 O O . PHE A 1 94 ? -13.438 6.233 -6.943 1.00 95.88 94 PHE A O 1
ATOM 731 N N . LEU A 1 95 ? -12.446 4.352 -6.204 1.00 96.12 95 LEU A N 1
ATOM 732 C CA . LEU A 1 95 ? -11.731 4.037 -7.443 1.00 96.12 95 LEU A CA 1
ATOM 733 C C . LEU A 1 95 ? -12.570 3.229 -8.447 1.00 96.12 95 LEU A C 1
ATOM 735 O O . LEU A 1 95 ? -12.171 3.108 -9.602 1.00 96.12 95 LEU A O 1
ATOM 739 N N . GLY A 1 96 ? -13.711 2.674 -8.029 1.00 96.75 96 GLY A N 1
ATOM 740 C CA . GLY A 1 96 ? -14.527 1.779 -8.853 1.00 96.75 96 GLY A CA 1
ATOM 741 C C . GLY A 1 96 ? -13.890 0.403 -9.075 1.00 96.75 96 GLY A C 1
ATOM 742 O O . GLY A 1 96 ? -14.169 -0.240 -10.085 1.00 96.75 96 GLY A O 1
ATOM 743 N N . THR A 1 97 ? -13.019 -0.046 -8.167 1.00 96.88 97 THR A N 1
ATOM 744 C CA . THR A 1 97 ? -12.370 -1.364 -8.230 1.00 96.88 97 THR A CA 1
ATOM 745 C C . THR A 1 97 ? -13.158 -2.401 -7.422 1.00 96.88 97 THR A C 1
ATOM 747 O O . THR A 1 97 ? -13.866 -2.030 -6.483 1.00 96.88 97 THR A O 1
ATOM 750 N N . PRO A 1 98 ? -13.063 -3.705 -7.757 1.00 96.75 98 PRO A N 1
ATOM 751 C CA . PRO A 1 98 ? -13.776 -4.749 -7.018 1.00 96.75 98 PRO A CA 1
ATOM 752 C C . PRO A 1 98 ? -13.309 -4.871 -5.563 1.00 96.75 98 PRO A C 1
ATOM 754 O O . PRO A 1 98 ? -14.122 -5.149 -4.688 1.00 96.75 98 PRO A O 1
ATOM 757 N N . ASP A 1 99 ? -12.020 -4.643 -5.307 1.00 95.81 99 ASP A N 1
ATOM 758 C CA . ASP A 1 99 ? -11.429 -4.669 -3.970 1.00 95.81 99 ASP A CA 1
ATOM 759 C C . ASP A 1 99 ? -10.201 -3.740 -3.901 1.00 95.81 99 ASP A C 1
ATOM 761 O O . ASP A 1 99 ? -9.750 -3.216 -4.932 1.00 95.81 99 ASP A O 1
ATOM 765 N N . SER A 1 100 ? -9.664 -3.510 -2.700 1.00 95.56 100 SER A N 1
ATOM 766 C CA . SER A 1 100 ? -8.386 -2.821 -2.498 1.00 95.56 100 SER A CA 1
ATOM 767 C C . SER A 1 100 ? -7.633 -3.339 -1.268 1.00 95.56 100 SER A C 1
ATOM 769 O O . SER A 1 100 ? -8.235 -3.825 -0.318 1.00 95.56 100 SER A O 1
ATOM 771 N N . ILE A 1 101 ? -6.302 -3.228 -1.284 1.00 93.88 101 ILE A N 1
ATOM 772 C CA . ILE A 1 101 ? -5.428 -3.669 -0.187 1.00 93.88 101 ILE A CA 1
ATOM 773 C C . ILE A 1 101 ? -4.626 -2.478 0.335 1.00 93.88 101 ILE A C 1
ATOM 775 O O . ILE A 1 101 ? -4.033 -1.721 -0.441 1.00 93.88 101 ILE A O 1
ATOM 779 N N . LEU A 1 102 ? -4.576 -2.329 1.658 1.00 92.62 102 LEU A N 1
ATOM 780 C CA . LEU A 1 102 ? -3.847 -1.267 2.338 1.00 92.62 102 LEU A CA 1
ATOM 781 C C . LEU A 1 102 ? -2.367 -1.632 2.545 1.00 92.62 102 LEU A C 1
ATOM 783 O O . LEU A 1 102 ? -2.037 -2.675 3.110 1.00 92.62 102 LEU A O 1
ATOM 787 N N . TYR A 1 103 ? -1.477 -0.709 2.177 1.00 93.25 103 TYR A N 1
ATOM 788 C CA . TYR A 1 103 ? -0.047 -0.750 2.494 1.00 93.25 103 TYR A CA 1
ATOM 789 C C . TYR A 1 103 ? 0.337 0.455 3.353 1.00 93.25 103 TYR A C 1
ATOM 791 O O . TYR A 1 103 ? -0.177 1.554 3.153 1.00 93.25 103 TYR A O 1
ATOM 799 N N . SER A 1 104 ? 1.298 0.276 4.264 1.00 89.56 104 SER A N 1
ATOM 800 C CA . SER A 1 104 ? 1.800 1.368 5.113 1.00 89.56 104 SER A CA 1
ATOM 801 C C . SER A 1 104 ? 2.518 2.463 4.319 1.00 89.56 104 SER A C 1
ATOM 803 O O . SER A 1 104 ? 2.596 3.604 4.767 1.00 89.56 104 SER A O 1
ATOM 805 N N . TYR A 1 105 ? 3.070 2.122 3.149 1.00 90.88 105 TYR A N 1
ATOM 806 C CA . TYR A 1 105 ? 3.808 3.058 2.309 1.00 90.88 105 TYR A CA 1
ATOM 807 C C . TYR A 1 105 ? 3.642 2.746 0.819 1.00 90.88 105 TYR A C 1
ATOM 809 O O . TYR A 1 105 ? 3.659 1.582 0.421 1.00 90.88 105 TYR A O 1
ATOM 817 N N . GLY A 1 106 ? 3.538 3.783 -0.017 1.00 89.81 106 GLY A N 1
ATOM 818 C CA . GLY A 1 106 ? 3.268 3.630 -1.454 1.00 89.81 106 GLY A CA 1
ATOM 819 C C . GLY A 1 106 ? 4.349 2.847 -2.205 1.00 89.81 106 GLY A C 1
ATOM 820 O O . GLY A 1 106 ? 4.033 1.991 -3.024 1.00 89.81 106 GLY A O 1
ATOM 821 N N . ILE A 1 107 ? 5.626 3.056 -1.866 1.00 91.44 107 ILE A N 1
ATOM 822 C CA . ILE A 1 107 ? 6.733 2.297 -2.474 1.00 91.44 107 ILE A CA 1
ATOM 823 C C . ILE A 1 107 ? 6.655 0.804 -2.099 1.00 91.44 107 ILE A C 1
ATOM 825 O O . ILE A 1 107 ? 6.974 -0.056 -2.918 1.00 91.44 107 ILE A O 1
ATOM 829 N N . SER A 1 108 ? 6.157 0.474 -0.899 1.00 91.75 108 SER A N 1
ATOM 830 C CA . SER A 1 108 ? 5.978 -0.921 -0.473 1.00 91.75 108 SER A CA 1
ATOM 831 C C . SER A 1 108 ? 4.928 -1.655 -1.305 1.00 91.75 108 SER A C 1
ATOM 833 O O . SER A 1 108 ? 5.045 -2.867 -1.475 1.00 91.75 108 SER A O 1
ATOM 835 N N . ALA A 1 109 ? 3.920 -0.946 -1.820 1.00 92.06 109 ALA A N 1
ATOM 836 C CA . ALA A 1 109 ? 2.902 -1.548 -2.670 1.00 92.06 109 ALA A CA 1
ATOM 837 C C . ALA A 1 109 ? 3.523 -2.061 -3.977 1.00 92.06 109 ALA A C 1
ATOM 839 O O . ALA A 1 109 ? 3.310 -3.210 -4.345 1.00 92.06 109 ALA A O 1
ATOM 840 N N . ILE A 1 110 ? 4.367 -1.254 -4.629 1.00 91.19 110 ILE A N 1
ATOM 841 C CA . ILE A 1 110 ? 5.001 -1.605 -5.911 1.00 91.19 110 ILE A CA 1
ATOM 842 C C . ILE A 1 110 ? 5.864 -2.865 -5.763 1.00 91.19 110 ILE A C 1
ATOM 844 O O . ILE A 1 110 ? 5.695 -3.828 -6.512 1.00 91.19 110 ILE A O 1
ATOM 848 N N . PHE A 1 111 ? 6.745 -2.883 -4.759 1.00 92.06 111 PHE A N 1
ATOM 849 C CA . PHE A 1 111 ? 7.637 -4.019 -4.515 1.00 92.06 111 PHE A CA 1
ATOM 850 C C . PHE A 1 111 ? 6.912 -5.287 -4.068 1.00 92.06 111 PHE A C 1
ATOM 852 O O . PHE A 1 111 ? 7.446 -6.373 -4.254 1.00 92.06 111 PHE A O 1
ATOM 859 N N . SER A 1 112 ? 5.719 -5.174 -3.484 1.00 92.19 112 SER A N 1
ATOM 860 C CA . SER A 1 112 ? 4.923 -6.339 -3.103 1.00 92.19 112 SER A CA 1
ATOM 861 C C . SER A 1 112 ? 4.080 -6.866 -4.260 1.00 92.19 112 SER A C 1
ATOM 863 O O . SER A 1 112 ? 3.964 -8.077 -4.412 1.00 92.19 112 SER A O 1
ATOM 865 N N . VAL A 1 113 ? 3.472 -5.979 -5.050 1.00 92.88 113 VAL A N 1
ATOM 866 C CA . VAL A 1 113 ? 2.496 -6.343 -6.085 1.00 92.88 113 VAL A CA 1
ATOM 867 C C . VAL A 1 113 ? 3.184 -6.969 -7.295 1.00 92.88 113 VAL A C 1
ATOM 869 O O . VAL A 1 113 ? 2.753 -8.024 -7.747 1.00 92.88 113 VAL A O 1
ATOM 872 N N . ILE A 1 114 ? 4.276 -6.381 -7.795 1.00 92.31 114 ILE A N 1
ATOM 873 C CA . ILE A 1 114 ? 4.957 -6.884 -9.001 1.00 92.31 114 ILE A CA 1
ATOM 874 C C . ILE A 1 114 ? 5.377 -8.361 -8.859 1.00 92.31 114 ILE A C 1
ATOM 876 O O . ILE A 1 114 ? 4.932 -9.174 -9.667 1.00 92.31 114 ILE A O 1
ATOM 880 N N . PRO A 1 115 ? 6.162 -8.768 -7.842 1.00 92.00 115 PRO A N 1
ATOM 881 C CA . PRO A 1 115 ? 6.558 -10.170 -7.699 1.00 92.00 115 PRO A CA 1
ATOM 882 C C . PRO A 1 115 ? 5.413 -11.093 -7.255 1.00 92.00 115 PRO A C 1
ATOM 884 O O . PRO A 1 115 ? 5.540 -12.307 -7.392 1.00 92.00 115 PRO A O 1
ATOM 887 N N . ALA A 1 116 ? 4.302 -10.563 -6.727 1.00 92.19 116 ALA A N 1
ATOM 888 C CA . ALA A 1 116 ? 3.129 -11.382 -6.414 1.00 92.19 116 ALA A CA 1
ATOM 889 C C . ALA A 1 116 ? 2.418 -11.882 -7.683 1.00 92.19 116 ALA A C 1
ATOM 891 O O . ALA A 1 116 ? 1.835 -12.967 -7.666 1.00 92.19 116 ALA A O 1
ATOM 892 N N . PHE A 1 117 ? 2.490 -11.118 -8.779 1.00 91.44 117 PHE A N 1
ATOM 893 C CA . PHE A 1 117 ? 1.856 -11.470 -10.051 1.00 91.44 117 PHE A CA 1
ATOM 894 C C . PHE A 1 117 ? 2.840 -11.987 -11.108 1.00 91.44 117 PHE A C 1
ATOM 896 O O . PHE A 1 117 ? 2.462 -12.859 -11.885 1.00 91.44 117 PHE A O 1
ATOM 903 N N . CYS A 1 118 ? 4.086 -11.506 -11.127 1.00 93.62 118 CYS A N 1
ATOM 904 C CA . CYS A 1 118 ? 5.087 -11.886 -12.125 1.00 93.62 118 CYS A CA 1
ATOM 905 C C . CYS A 1 118 ? 5.987 -13.031 -11.634 1.00 93.62 118 CYS A C 1
ATOM 907 O O . CYS A 1 118 ? 6.622 -12.936 -10.580 1.00 93.62 118 CYS A O 1
ATOM 909 N N . LYS A 1 119 ? 6.102 -14.096 -12.430 1.00 92.50 119 LYS A N 1
ATOM 910 C CA . LYS A 1 119 ? 6.980 -15.251 -12.188 1.00 92.50 119 LYS A CA 1
ATOM 911 C C . LYS A 1 119 ? 8.131 -15.298 -13.195 1.00 92.50 119 LYS A C 1
ATOM 913 O O . LYS A 1 119 ? 8.205 -14.532 -14.153 1.00 92.50 119 LYS A O 1
ATOM 918 N N . LYS A 1 120 ? 9.066 -16.231 -12.980 1.00 91.56 120 LYS A N 1
ATOM 919 C CA . LYS A 1 120 ? 10.164 -16.485 -13.922 1.00 91.56 120 LYS A CA 1
ATOM 920 C C . LYS A 1 120 ? 9.589 -16.888 -15.287 1.00 91.56 120 LYS A C 1
ATOM 922 O O . LYS A 1 120 ? 8.989 -17.951 -15.395 1.00 91.56 120 LYS A O 1
ATOM 927 N N . GLY A 1 121 ? 9.828 -16.062 -16.305 1.00 91.94 121 GLY A N 1
ATOM 928 C CA . GLY A 1 121 ? 9.319 -16.251 -17.669 1.00 91.94 121 GLY A CA 1
ATOM 929 C C . GLY A 1 121 ? 8.336 -15.168 -18.121 1.00 91.94 121 GLY A C 1
ATOM 930 O O . GLY A 1 121 ? 8.119 -15.037 -19.322 1.00 91.94 121 GLY A O 1
ATOM 931 N N . ASP A 1 122 ? 7.808 -14.363 -17.196 1.00 94.00 122 ASP A N 1
ATOM 932 C CA . ASP A 1 122 ? 6.909 -13.258 -17.528 1.00 94.00 122 ASP A CA 1
ATOM 933 C C . ASP A 1 122 ? 7.691 -12.023 -17.997 1.00 94.00 122 ASP A C 1
ATOM 935 O O . ASP A 1 122 ? 8.806 -11.753 -17.538 1.00 94.00 122 ASP A O 1
ATOM 939 N N . ILE A 1 123 ? 7.093 -11.254 -18.910 1.00 92.56 123 ILE A N 1
ATOM 940 C CA . ILE A 1 123 ? 7.660 -10.010 -19.444 1.00 92.56 123 ILE A CA 1
ATOM 941 C C . ILE A 1 123 ? 6.871 -8.833 -18.871 1.00 92.56 123 ILE A C 1
ATOM 943 O O . ILE A 1 123 ? 5.655 -8.758 -19.031 1.00 92.56 123 ILE A O 1
ATOM 947 N N . ILE A 1 124 ? 7.573 -7.896 -18.232 1.00 90.94 124 ILE A N 1
ATOM 948 C CA . ILE A 1 124 ? 7.002 -6.634 -17.750 1.00 90.94 124 ILE A CA 1
ATOM 949 C C . ILE A 1 124 ? 7.264 -5.566 -18.813 1.00 90.94 124 ILE A C 1
ATOM 951 O O . ILE A 1 124 ? 8.417 -5.314 -19.161 1.00 90.94 124 ILE A O 1
ATOM 955 N N . VAL A 1 125 ? 6.202 -4.939 -19.320 1.00 89.56 125 VAL A N 1
ATOM 956 C CA . VAL A 1 125 ? 6.280 -3.803 -20.249 1.00 89.56 125 VAL A CA 1
ATOM 957 C C . VAL A 1 125 ? 5.800 -2.562 -19.504 1.00 89.56 125 VAL A C 1
ATOM 959 O O . VAL A 1 125 ? 4.704 -2.579 -18.944 1.00 89.56 125 VAL A O 1
ATOM 962 N N . ALA A 1 126 ? 6.638 -1.526 -19.463 1.00 73.38 126 ALA A N 1
ATOM 963 C CA . ALA A 1 126 ? 6.408 -0.271 -18.750 1.00 73.38 126 ALA A CA 1
ATOM 964 C C . ALA A 1 126 ? 6.531 0.923 -19.699 1.00 73.38 126 ALA A C 1
ATOM 966 O O . ALA A 1 126 ? 7.390 0.851 -20.609 1.00 73.38 126 ALA A O 1
#

pLDDT: mean 82.33, std 12.79, range [52.91, 97.31]